Protein AF-A0AAV9K479-F1 (afdb_monomer_lite)

Radius of gyration: 17.88 Å; chains: 1; bounding box: 41×32×47 Å

Structure (mmCIF, N/CA/C/O backbone):
data_AF-A0AAV9K479-F1
#
_entry.id   AF-A0AAV9K479-F1
#
loop_
_atom_site.group_PDB
_atom_site.id
_atom_site.type_symbol
_atom_site.label_atom_id
_atom_site.label_alt_id
_atom_site.label_comp_id
_atom_site.label_asym_id
_atom_site.label_entity_id
_atom_site.label_seq_id
_atom_site.pdbx_PDB_ins_code
_atom_site.Cartn_x
_atom_site.Cartn_y
_atom_site.Cartn_z
_atom_site.occupancy
_atom_site.B_iso_or_equiv
_atom_site.auth_seq_id
_atom_site.auth_comp_id
_atom_site.auth_asym_id
_atom_site.auth_atom_id
_atom_site.pdbx_PDB_model_num
ATOM 1 N N . MET A 1 1 ? 3.373 -2.907 18.140 1.00 40.41 1 MET A N 1
ATOM 2 C CA . MET A 1 1 ? 1.903 -3.098 18.150 1.00 40.41 1 MET A CA 1
ATOM 3 C C . MET A 1 1 ? 1.510 -3.939 16.940 1.00 40.41 1 MET A C 1
ATOM 5 O O . MET A 1 1 ? 1.761 -3.495 15.830 1.00 40.41 1 MET A O 1
ATOM 9 N N . LYS A 1 2 ? 0.950 -5.145 17.129 1.00 50.53 2 LYS A N 1
ATOM 10 C CA . LYS A 1 2 ? 0.418 -5.968 16.025 1.00 50.53 2 LYS A CA 1
ATOM 11 C C . LYS A 1 2 ? -0.885 -5.341 15.537 1.00 50.53 2 LYS A C 1
ATOM 13 O O . LYS A 1 2 ? -1.920 -5.453 16.190 1.00 50.53 2 LYS A O 1
ATOM 18 N N . CYS A 1 3 ? -0.814 -4.608 14.442 1.00 61.38 3 CYS A N 1
ATOM 19 C CA . CYS A 1 3 ? -1.985 -4.054 13.800 1.00 61.38 3 CYS A CA 1
ATOM 20 C C . CYS A 1 3 ? -2.435 -4.979 12.676 1.00 61.38 3 CYS A C 1
ATOM 22 O O . CYS A 1 3 ? -1.689 -5.180 11.727 1.00 61.38 3 CYS A O 1
ATOM 24 N N . LEU A 1 4 ? -3.678 -5.469 12.766 1.00 61.53 4 LEU A N 1
ATOM 25 C CA . LEU A 1 4 ? -4.280 -6.369 11.772 1.00 61.53 4 LEU A CA 1
ATOM 26 C C . LEU A 1 4 ? -3.428 -7.630 11.512 1.00 61.53 4 LEU A C 1
ATOM 28 O O . LEU A 1 4 ? -2.350 -7.818 12.062 1.00 61.53 4 LEU A O 1
ATOM 32 N N . SER A 1 5 ? -3.947 -8.533 10.688 1.00 59.06 5 SER A N 1
ATOM 33 C CA . SER A 1 5 ? -3.215 -9.697 10.173 1.00 59.06 5 SER A CA 1
ATOM 34 C C . SER A 1 5 ? -2.136 -9.305 9.145 1.00 59.06 5 SER A C 1
ATOM 36 O O . SER A 1 5 ? -1.612 -10.171 8.453 1.00 59.06 5 SER A O 1
ATOM 38 N N . PHE A 1 6 ? -1.863 -8.005 8.978 1.00 67.94 6 PHE A N 1
ATOM 39 C CA . PHE A 1 6 ? -0.952 -7.477 7.971 1.00 67.94 6 PHE A CA 1
ATOM 40 C C . PHE A 1 6 ? 0.446 -7.387 8.557 1.00 67.94 6 PHE A C 1
ATOM 42 O O . PHE A 1 6 ? 0.785 -6.456 9.286 1.00 67.94 6 PHE A O 1
ATOM 49 N N . ASP A 1 7 ? 1.240 -8.396 8.239 1.00 82.06 7 ASP A N 1
ATOM 50 C CA . ASP A 1 7 ? 2.646 -8.434 8.586 1.00 82.06 7 ASP A CA 1
ATOM 51 C C . ASP A 1 7 ? 3.445 -7.557 7.608 1.00 82.06 7 ASP A C 1
ATOM 53 O O . ASP A 1 7 ? 3.364 -7.734 6.387 1.00 82.06 7 ASP A O 1
ATOM 57 N N . LYS A 1 8 ? 4.196 -6.590 8.152 1.00 87.06 8 LYS A N 1
ATOM 58 C CA . LYS A 1 8 ? 5.051 -5.695 7.361 1.00 87.06 8 LYS A CA 1
ATOM 59 C C . LYS A 1 8 ? 6.100 -6.483 6.586 1.00 87.06 8 LYS A C 1
ATOM 61 O O . LYS A 1 8 ? 6.370 -6.123 5.444 1.00 87.06 8 LYS A O 1
ATOM 66 N N . ASP A 1 9 ? 6.617 -7.562 7.164 1.00 88.81 9 ASP A N 1
ATOM 67 C CA . ASP A 1 9 ? 7.653 -8.383 6.546 1.00 88.81 9 ASP A CA 1
ATOM 68 C C . ASP A 1 9 ? 7.075 -9.169 5.367 1.00 88.81 9 ASP A C 1
ATOM 70 O O . ASP A 1 9 ? 7.682 -9.236 4.301 1.00 88.81 9 ASP A O 1
ATOM 74 N N . ILE A 1 10 ? 5.842 -9.676 5.493 1.00 89.56 10 ILE A N 1
ATOM 75 C CA . ILE A 1 10 ? 5.141 -10.341 4.382 1.00 89.56 10 ILE A CA 1
ATOM 76 C C . ILE A 1 10 ? 4.861 -9.351 3.246 1.00 89.56 10 ILE A C 1
ATOM 78 O O . ILE A 1 10 ? 5.064 -9.684 2.077 1.00 89.56 10 ILE A O 1
ATOM 82 N N . ILE A 1 11 ? 4.415 -8.133 3.572 1.00 90.75 11 ILE A N 1
ATOM 83 C CA . ILE A 1 11 ? 4.188 -7.079 2.573 1.00 90.75 11 ILE A CA 1
ATOM 84 C C . ILE A 1 11 ? 5.504 -6.693 1.892 1.00 90.75 11 ILE A C 1
ATOM 86 O O . ILE A 1 11 ? 5.514 -6.483 0.679 1.00 90.75 11 ILE A O 1
ATOM 90 N N . ASP A 1 12 ? 6.611 -6.633 2.632 1.00 92.62 12 ASP A N 1
ATOM 91 C CA . ASP A 1 12 ? 7.914 -6.313 2.058 1.00 92.62 12 ASP A CA 1
ATOM 92 C C . ASP A 1 12 ? 8.440 -7.422 1.145 1.00 92.62 12 ASP A C 1
ATOM 94 O O . ASP A 1 12 ? 8.859 -7.150 0.022 1.00 92.62 12 ASP A O 1
ATOM 98 N N . ILE A 1 13 ? 8.341 -8.684 1.566 1.00 94.69 13 ILE A N 1
ATOM 99 C CA . ILE A 1 13 ? 8.687 -9.840 0.728 1.00 94.69 13 ILE A CA 1
ATOM 100 C C . ILE A 1 13 ? 7.856 -9.828 -0.559 1.00 94.69 13 ILE A C 1
ATOM 102 O O . ILE A 1 13 ? 8.373 -10.078 -1.651 1.00 94.69 13 ILE A O 1
ATOM 106 N N . HIS A 1 14 ? 6.561 -9.525 -0.451 1.00 93.00 14 HIS A N 1
ATOM 107 C CA . HIS A 1 14 ? 5.680 -9.394 -1.608 1.00 93.00 14 HIS A CA 1
ATOM 108 C C . HIS A 1 14 ? 6.105 -8.243 -2.525 1.00 93.00 14 HIS A C 1
ATOM 110 O O . HIS A 1 14 ? 6.190 -8.424 -3.740 1.00 93.00 14 HIS A O 1
ATOM 116 N N . PHE A 1 15 ? 6.454 -7.087 -1.955 1.00 93.56 15 PHE A N 1
ATOM 117 C CA . PHE A 1 15 ? 7.018 -5.969 -2.707 1.00 93.56 15 PHE A CA 1
ATOM 118 C C . PHE A 1 15 ? 8.289 -6.373 -3.458 1.00 93.56 15 PHE A C 1
ATOM 120 O O . PHE A 1 15 ? 8.397 -6.086 -4.645 1.00 93.56 15 PHE A O 1
ATOM 127 N N . GLN A 1 16 ? 9.233 -7.058 -2.809 1.00 95.38 16 GLN A N 1
ATOM 128 C CA . GLN A 1 16 ? 10.490 -7.471 -3.440 1.00 95.38 16 GLN A CA 1
ATOM 129 C C . GLN A 1 16 ? 10.246 -8.387 -4.646 1.00 95.38 16 GLN A C 1
ATOM 131 O O . GLN A 1 16 ? 10.855 -8.196 -5.700 1.00 95.38 16 GLN A O 1
ATOM 136 N N . LYS A 1 17 ? 9.303 -9.333 -4.531 1.00 94.94 17 LYS A N 1
ATOM 137 C CA . LYS A 1 17 ? 8.883 -10.188 -5.655 1.00 94.94 17 LYS A CA 1
ATOM 138 C C . LYS A 1 17 ? 8.316 -9.362 -6.810 1.00 94.94 17 LYS A C 1
ATOM 140 O O . LYS A 1 17 ? 8.687 -9.579 -7.959 1.00 94.94 17 LYS A O 1
ATOM 145 N N . MET A 1 18 ? 7.455 -8.396 -6.508 1.00 93.38 18 MET A N 1
ATOM 146 C CA . MET A 1 18 ? 6.807 -7.556 -7.519 1.00 93.38 18 MET A CA 1
ATOM 147 C C . MET A 1 18 ? 7.777 -6.566 -8.165 1.00 93.38 18 MET A C 1
ATOM 149 O O . MET A 1 18 ? 7.714 -6.347 -9.370 1.00 93.38 18 MET A O 1
ATOM 153 N N . ALA A 1 19 ? 8.720 -6.024 -7.397 1.00 94.00 19 ALA A N 1
ATOM 154 C CA . ALA A 1 19 ? 9.789 -5.177 -7.907 1.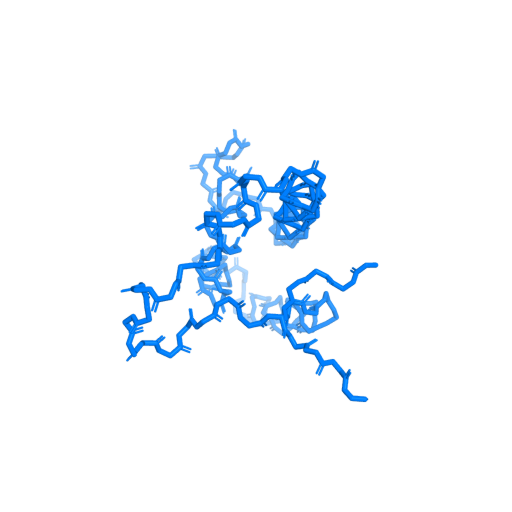00 94.00 19 ALA A CA 1
ATOM 155 C C . ALA A 1 19 ? 10.708 -5.954 -8.854 1.00 94.00 19 ALA A C 1
ATOM 157 O O . ALA A 1 19 ? 11.052 -5.450 -9.920 1.00 94.00 19 ALA A O 1
ATOM 158 N N . ARG A 1 20 ? 11.055 -7.199 -8.508 1.00 95.25 20 ARG A N 1
ATOM 159 C CA . ARG A 1 20 ? 11.826 -8.075 -9.392 1.00 95.25 20 ARG A CA 1
ATOM 160 C C . ARG A 1 20 ? 11.108 -8.297 -10.725 1.00 95.25 20 ARG A C 1
ATOM 162 O O . ARG A 1 20 ? 11.701 -8.028 -11.763 1.00 95.25 20 ARG A O 1
ATOM 169 N N . ILE A 1 21 ? 9.834 -8.695 -10.690 1.00 93.00 21 ILE A N 1
ATOM 170 C CA . ILE A 1 21 ? 9.015 -8.891 -11.900 1.00 93.00 21 ILE A CA 1
ATOM 171 C C . ILE A 1 21 ? 8.931 -7.596 -12.720 1.00 93.00 21 ILE A C 1
ATOM 173 O O . ILE A 1 21 ? 9.098 -7.621 -13.934 1.00 93.00 21 ILE A O 1
ATOM 177 N N . TYR A 1 22 ? 8.718 -6.453 -12.062 1.00 93.56 22 TYR A N 1
ATOM 178 C CA . TYR A 1 22 ? 8.670 -5.145 -12.716 1.00 93.56 22 TYR A CA 1
ATOM 179 C C . TYR A 1 22 ? 9.945 -4.855 -13.517 1.00 93.56 22 TYR A C 1
ATOM 181 O O . TYR A 1 22 ? 9.856 -4.436 -14.668 1.00 93.56 22 TYR A O 1
ATOM 189 N N . PHE A 1 23 ? 11.123 -5.097 -12.936 1.00 94.31 23 PHE A N 1
ATOM 190 C CA . PHE A 1 23 ? 12.392 -4.862 -13.626 1.00 94.31 23 PHE A CA 1
ATOM 191 C C . PHE A 1 23 ? 12.700 -5.918 -14.694 1.00 94.31 23 PHE A C 1
ATOM 193 O O . PHE A 1 23 ? 13.184 -5.553 -15.762 1.00 94.31 23 PHE A O 1
ATOM 200 N N . GLU A 1 24 ? 12.380 -7.194 -14.455 1.00 94.69 24 GLU A N 1
ATOM 201 C CA . GLU A 1 24 ? 12.527 -8.267 -15.454 1.00 94.69 24 GLU A CA 1
ATOM 202 C C . GLU A 1 24 ? 11.661 -8.013 -16.702 1.00 94.69 24 GLU A C 1
ATOM 204 O O . GLU A 1 24 ? 12.057 -8.365 -17.809 1.00 94.69 24 GLU A O 1
ATOM 209 N N . LEU A 1 25 ? 10.519 -7.335 -16.542 1.00 92.44 25 LEU A N 1
ATOM 210 C CA . LEU A 1 25 ? 9.616 -6.940 -17.628 1.00 92.44 25 LEU A CA 1
ATOM 211 C C . LEU A 1 25 ? 9.902 -5.533 -18.191 1.00 92.44 25 LEU A C 1
ATOM 213 O O . LEU A 1 25 ? 9.040 -4.933 -18.830 1.00 92.44 25 LEU A O 1
ATOM 217 N N . GLY A 1 26 ? 11.095 -4.979 -17.955 1.00 93.25 26 GLY A N 1
ATOM 218 C CA . GLY A 1 26 ? 11.530 -3.712 -18.558 1.00 93.25 26 GLY A CA 1
ATOM 219 C C . GLY A 1 26 ? 10.952 -2.447 -17.916 1.00 93.25 26 GLY A C 1
ATOM 220 O O . GLY A 1 26 ? 11.099 -1.358 -18.466 1.00 93.25 26 GLY A O 1
ATOM 221 N N . GLY A 1 27 ? 10.321 -2.557 -16.746 1.00 90.50 27 GLY A N 1
ATOM 222 C CA . GLY A 1 27 ? 9.811 -1.412 -15.995 1.00 90.50 27 GLY A CA 1
ATOM 223 C C . GLY A 1 27 ? 8.509 -0.825 -16.541 1.00 90.50 27 GLY A C 1
ATOM 224 O O . GLY A 1 27 ? 8.301 0.386 -16.447 1.00 90.50 27 GLY A O 1
ATOM 225 N N . ASP A 1 28 ? 7.629 -1.662 -17.096 1.00 90.06 28 ASP A N 1
ATOM 226 C CA . ASP A 1 28 ? 6.321 -1.220 -17.581 1.00 90.06 28 ASP A CA 1
ATOM 227 C C . ASP A 1 28 ? 5.481 -0.600 -16.445 1.00 90.06 28 ASP A C 1
ATOM 229 O O . ASP A 1 28 ? 5.177 -1.220 -15.421 1.00 90.06 28 ASP A O 1
ATOM 233 N N . SER A 1 29 ? 5.071 0.654 -16.645 1.00 88.69 29 SER A N 1
ATOM 234 C CA . SER A 1 29 ? 4.266 1.412 -15.687 1.00 88.69 29 SER A CA 1
ATOM 235 C C . SER A 1 29 ? 2.881 0.811 -15.442 1.00 88.69 29 SER A C 1
ATOM 237 O O . SER A 1 29 ? 2.313 1.052 -14.375 1.00 88.69 29 SER A O 1
ATOM 239 N N . SER A 1 30 ? 2.354 -0.000 -16.364 1.00 86.81 30 SER A N 1
ATOM 240 C CA . SER A 1 30 ? 1.093 -0.733 -16.191 1.00 86.81 30 SER A CA 1
ATOM 241 C C . SER A 1 30 ? 1.142 -1.703 -14.998 1.00 86.81 30 SER A C 1
ATOM 243 O O . SER A 1 30 ? 0.158 -1.873 -14.271 1.00 86.81 30 SER A O 1
ATOM 245 N N . LEU A 1 31 ? 2.324 -2.258 -14.705 1.00 90.75 31 LEU A N 1
ATOM 246 C CA . LEU A 1 31 ? 2.539 -3.230 -13.631 1.00 90.75 31 LEU A CA 1
ATOM 247 C C . LEU A 1 31 ? 2.468 -2.604 -12.232 1.00 90.75 31 LEU A C 1
ATOM 249 O O . LEU A 1 31 ? 2.202 -3.304 -11.253 1.00 90.75 31 LEU A O 1
ATOM 253 N N . LYS A 1 32 ? 2.641 -1.282 -12.115 1.00 94.44 32 LYS A N 1
ATOM 254 C CA . LYS A 1 32 ? 2.504 -0.562 -10.837 1.00 94.44 32 LYS A CA 1
ATOM 255 C C . LYS A 1 32 ? 1.085 -0.704 -10.270 1.00 94.44 32 LYS A C 1
ATOM 257 O O . LYS A 1 32 ? 0.916 -0.934 -9.072 1.00 94.44 32 LYS A O 1
ATOM 262 N N . GLN A 1 33 ? 0.072 -0.647 -11.140 1.00 93.94 33 GLN A N 1
ATOM 263 C CA . GLN A 1 33 ? -1.329 -0.871 -10.770 1.00 93.94 33 GLN A CA 1
ATOM 264 C C . GLN A 1 33 ? -1.586 -2.322 -10.360 1.00 93.94 33 GLN A C 1
ATOM 266 O O . GLN A 1 33 ? -2.305 -2.566 -9.388 1.00 93.94 33 GLN A O 1
ATOM 271 N N . ALA A 1 34 ? -0.983 -3.283 -11.064 1.00 91.81 34 ALA A N 1
ATOM 272 C CA . ALA A 1 34 ? -1.098 -4.700 -10.733 1.00 91.81 34 ALA A CA 1
ATOM 273 C C . ALA A 1 34 ? -0.527 -4.991 -9.338 1.00 91.81 34 ALA A C 1
ATOM 275 O O . ALA A 1 34 ? -1.173 -5.665 -8.532 1.00 91.81 34 ALA A O 1
ATOM 276 N N . PHE A 1 35 ? 0.630 -4.403 -9.010 1.00 89.69 35 PHE A N 1
ATOM 277 C CA . PHE A 1 35 ? 1.210 -4.519 -7.677 1.00 89.69 35 PHE A CA 1
ATOM 278 C C . PHE A 1 35 ? 0.253 -4.002 -6.601 1.00 89.69 35 PHE A C 1
ATOM 280 O O . PHE A 1 35 ? -0.067 -4.733 -5.664 1.00 89.69 35 PHE A O 1
ATOM 287 N N . LEU A 1 36 ? -0.269 -2.784 -6.745 1.00 94.25 36 LEU A N 1
ATOM 288 C CA . LEU A 1 36 ? -1.174 -2.229 -5.742 1.00 94.25 36 LEU A CA 1
ATOM 289 C C . LEU A 1 36 ? -2.464 -3.056 -5.602 1.00 94.25 36 LEU A C 1
ATOM 291 O O . LEU A 1 36 ? -2.939 -3.284 -4.492 1.00 94.25 36 LEU A O 1
ATOM 295 N N . SER A 1 37 ? -2.990 -3.560 -6.720 1.00 93.44 37 SER A N 1
ATOM 296 C CA . SER A 1 37 ? -4.224 -4.358 -6.768 1.00 93.44 37 SER A CA 1
ATOM 297 C C . SER A 1 37 ? -4.071 -5.758 -6.165 1.00 93.44 37 SER A C 1
ATOM 299 O O . SER A 1 37 ? -5.063 -6.369 -5.781 1.00 93.44 37 SER A O 1
ATOM 301 N N . SER A 1 38 ? -2.841 -6.267 -6.051 1.00 92.88 38 SER A N 1
ATOM 302 C CA . SER A 1 38 ? -2.552 -7.547 -5.389 1.00 92.88 38 SER A CA 1
ATOM 303 C C . SER A 1 38 ? -2.637 -7.481 -3.857 1.00 92.88 38 SER A C 1
ATOM 305 O O . SER A 1 38 ? -2.608 -8.514 -3.187 1.00 92.88 38 SER A O 1
ATOM 307 N N . LEU A 1 39 ? -2.740 -6.274 -3.289 1.00 92.69 39 LEU A N 1
ATOM 308 C CA . LEU A 1 39 ? -2.895 -6.066 -1.857 1.00 92.69 39 LEU A CA 1
ATOM 309 C C . LEU A 1 39 ? -4.371 -6.132 -1.429 1.00 92.69 39 LEU A C 1
ATOM 311 O O . LEU A 1 39 ? -5.281 -5.891 -2.223 1.00 92.69 39 LEU A O 1
ATOM 315 N N . PRO A 1 40 ? -4.637 -6.391 -0.137 1.00 91.38 40 PRO A N 1
ATOM 316 C CA . PRO A 1 40 ? -5.976 -6.305 0.437 1.00 91.38 40 PRO A CA 1
ATOM 317 C C . PRO A 1 40 ? -6.666 -4.978 0.097 1.00 91.38 40 PRO A C 1
ATOM 319 O O . PRO A 1 40 ? -6.087 -3.910 0.296 1.00 91.38 40 PRO A O 1
ATOM 322 N N . LYS A 1 41 ? -7.933 -5.039 -0.337 1.00 91.94 41 LYS A N 1
ATOM 323 C CA . LYS A 1 41 ? -8.684 -3.894 -0.892 1.00 91.94 41 LYS A CA 1
ATOM 324 C C . LYS A 1 41 ? -8.620 -2.622 -0.038 1.00 91.94 41 LYS A C 1
ATOM 326 O O . LYS A 1 41 ? -8.450 -1.538 -0.584 1.00 91.94 41 LYS A O 1
ATOM 331 N N . MET A 1 42 ? -8.729 -2.738 1.289 1.00 89.94 42 MET A N 1
ATOM 332 C CA . MET A 1 42 ? -8.627 -1.572 2.179 1.00 89.94 42 MET A CA 1
ATOM 333 C C . MET A 1 42 ? -7.240 -0.921 2.154 1.00 89.94 42 MET A C 1
ATOM 335 O O . MET A 1 42 ? -7.142 0.302 2.110 1.00 89.94 42 MET A O 1
ATOM 339 N N . LEU A 1 43 ? -6.178 -1.730 2.187 1.00 92.69 43 LEU A N 1
ATOM 340 C CA . LEU A 1 43 ? -4.804 -1.234 2.155 1.00 92.69 43 LEU A CA 1
ATOM 341 C C . LEU A 1 43 ? -4.488 -0.634 0.781 1.00 92.69 43 LEU A C 1
ATOM 343 O O . LEU A 1 43 ? -3.982 0.482 0.713 1.00 92.69 43 LEU A O 1
ATOM 347 N N . ALA A 1 44 ? -4.852 -1.343 -0.291 1.00 95.06 44 ALA A N 1
ATOM 348 C CA . ALA A 1 44 ? -4.685 -0.889 -1.667 1.00 95.06 44 ALA A CA 1
ATOM 349 C C . ALA A 1 44 ? -5.396 0.449 -1.915 1.00 95.06 44 ALA A C 1
ATOM 351 O O . ALA A 1 44 ? -4.786 1.383 -2.423 1.00 95.06 44 ALA A O 1
ATOM 352 N N . GLY A 1 45 ? -6.660 0.566 -1.494 1.00 95.88 45 GLY A N 1
ATOM 353 C CA . GLY A 1 45 ? -7.442 1.790 -1.657 1.00 95.88 45 GLY A CA 1
ATOM 354 C C . GLY A 1 45 ? -6.836 2.979 -0.914 1.00 95.88 45 GLY A C 1
ATOM 355 O O . GLY A 1 45 ? -6.678 4.045 -1.495 1.00 95.88 45 GLY A O 1
ATOM 356 N N . HIS A 1 46 ? -6.428 2.793 0.346 1.00 95.44 46 HIS A N 1
ATOM 357 C CA . HIS A 1 46 ? -5.836 3.882 1.125 1.00 95.44 46 HIS A CA 1
ATOM 358 C C . HIS A 1 46 ? -4.458 4.302 0.592 1.00 95.44 46 HIS A C 1
ATOM 360 O O . HIS A 1 46 ? -4.140 5.488 0.572 1.00 95.44 46 HIS A O 1
ATOM 366 N N . ALA A 1 47 ? -3.647 3.348 0.129 1.00 97.06 47 ALA A N 1
ATOM 367 C CA . ALA A 1 47 ? -2.379 3.646 -0.526 1.00 97.06 47 ALA A CA 1
ATOM 368 C C . ALA A 1 47 ? -2.580 4.350 -1.880 1.00 97.06 47 ALA A C 1
ATOM 370 O O . ALA A 1 47 ? -1.834 5.278 -2.181 1.00 97.06 47 ALA A O 1
ATOM 371 N N . MET A 1 48 ? -3.611 3.980 -2.654 1.00 97.50 48 MET A N 1
ATOM 372 C CA . MET A 1 48 ? -3.976 4.690 -3.885 1.00 97.50 48 MET A CA 1
ATOM 373 C C . MET A 1 48 ? -4.344 6.144 -3.595 1.00 97.50 48 MET A C 1
ATOM 375 O O . MET A 1 48 ? -3.839 7.028 -4.270 1.00 97.50 48 MET A O 1
ATOM 379 N N . THR A 1 49 ? -5.133 6.410 -2.546 1.00 97.44 49 THR A N 1
ATOM 380 C CA . THR A 1 49 ? -5.457 7.786 -2.132 1.00 97.44 49 THR A CA 1
ATOM 381 C C . THR A 1 49 ? -4.194 8.610 -1.872 1.00 97.44 49 THR A C 1
ATOM 383 O O . THR A 1 49 ? -4.070 9.712 -2.392 1.00 97.44 49 THR A O 1
ATOM 386 N N . ILE A 1 50 ? -3.212 8.057 -1.147 1.00 97.69 50 ILE A N 1
ATOM 387 C CA . ILE A 1 50 ? -1.928 8.737 -0.888 1.00 97.69 50 ILE A CA 1
ATOM 388 C C . ILE A 1 50 ? -1.184 9.046 -2.199 1.00 97.69 50 ILE A C 1
ATOM 390 O O . ILE A 1 50 ? -0.585 10.113 -2.344 1.00 97.69 50 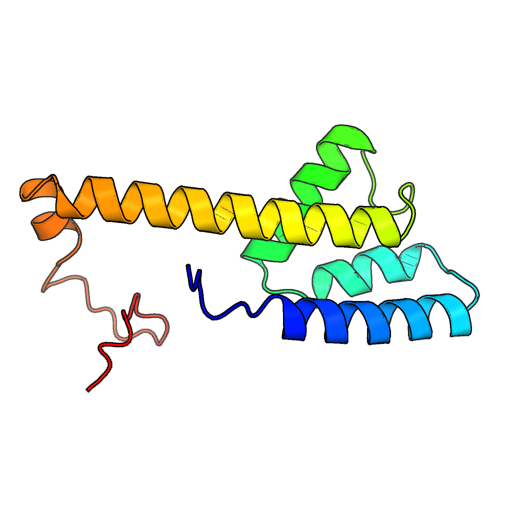ILE A O 1
ATOM 394 N N . ILE A 1 51 ? -1.205 8.114 -3.153 1.00 97.69 51 ILE A N 1
ATOM 395 C CA . ILE A 1 51 ? -0.561 8.280 -4.460 1.00 97.69 51 ILE A CA 1
ATOM 396 C C . ILE A 1 51 ? -1.285 9.344 -5.293 1.00 97.69 51 ILE A C 1
ATOM 398 O O . ILE A 1 51 ? -0.629 10.240 -5.825 1.00 97.69 51 ILE A O 1
ATOM 402 N N . ASP A 1 52 ? -2.610 9.286 -5.380 1.00 97.06 52 ASP A N 1
ATOM 403 C CA . ASP A 1 52 ? -3.431 10.204 -6.173 1.00 97.06 52 ASP A CA 1
ATOM 404 C C . ASP A 1 52 ? -3.399 11.633 -5.631 1.00 97.06 52 ASP A C 1
ATOM 406 O O . ASP A 1 52 ? -3.354 12.593 -6.407 1.00 97.06 52 ASP A O 1
ATOM 410 N N . ASP A 1 53 ? -3.336 11.801 -4.311 1.00 97.25 53 ASP A N 1
ATOM 411 C CA . ASP A 1 53 ? -3.213 13.118 -3.688 1.00 97.25 53 ASP A CA 1
ATOM 412 C C . ASP A 1 53 ? -1.959 13.851 -4.177 1.00 97.25 53 ASP A C 1
ATOM 414 O O . ASP A 1 53 ? -2.018 15.051 -4.465 1.00 97.25 53 ASP A O 1
ATOM 418 N N . ARG A 1 54 ? -0.847 13.124 -4.348 1.00 96.38 54 ARG A N 1
ATOM 419 C CA . ARG A 1 54 ? 0.449 13.697 -4.733 1.00 96.38 54 ARG A CA 1
ATOM 420 C C . ARG A 1 54 ? 0.727 13.682 -6.233 1.00 96.38 54 ARG A C 1
ATOM 422 O O . ARG A 1 54 ? 1.279 14.647 -6.750 1.00 96.38 54 ARG A O 1
ATOM 429 N N . PHE A 1 55 ? 0.396 12.593 -6.915 1.00 96.81 55 PHE A N 1
ATOM 430 C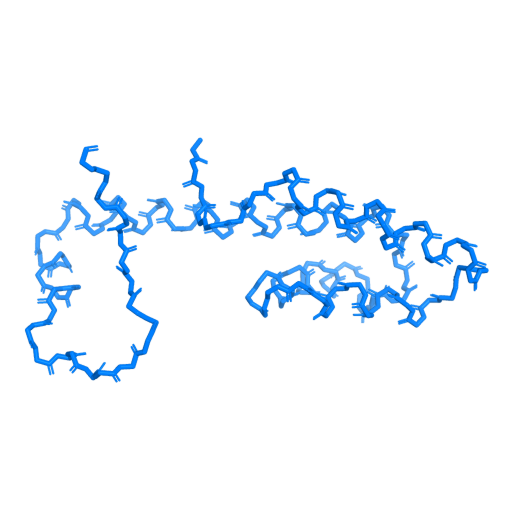 CA . PHE A 1 55 ? 0.801 12.352 -8.299 1.00 96.81 55 PHE A CA 1
ATOM 431 C C . PHE A 1 55 ? -0.365 12.348 -9.281 1.00 96.81 55 PHE A C 1
ATOM 433 O O . PHE A 1 55 ? -0.115 12.434 -10.475 1.00 96.81 55 PHE A O 1
ATOM 440 N N . LYS A 1 56 ? -1.620 12.249 -8.819 1.00 94.94 56 LYS A N 1
ATOM 441 C CA . LYS A 1 56 ? -2.833 12.108 -9.657 1.00 94.94 56 LYS A CA 1
ATOM 442 C C . LYS A 1 56 ? -2.910 10.828 -10.502 1.00 94.94 56 LYS A C 1
ATOM 444 O O . LYS A 1 56 ? -3.918 10.607 -11.163 1.00 94.94 56 LYS A O 1
ATOM 449 N N . SER A 1 57 ? -1.856 10.016 -10.518 1.00 94.12 57 SER A N 1
ATOM 450 C CA . SER A 1 57 ? -1.801 8.721 -11.189 1.00 94.12 57 SER A CA 1
ATOM 451 C C . SER A 1 57 ? -0.686 7.861 -10.598 1.00 94.12 57 SER A C 1
ATOM 453 O O . SER A 1 57 ? 0.406 8.350 -10.291 1.00 94.12 57 SER A O 1
ATOM 455 N N . ILE A 1 58 ? -0.922 6.550 -10.527 1.00 94.06 58 ILE A N 1
ATOM 456 C CA . ILE A 1 58 ? 0.065 5.553 -10.093 1.00 94.06 58 ILE A CA 1
ATOM 457 C C . ILE A 1 58 ? 1.210 5.333 -11.088 1.00 94.06 58 ILE A C 1
ATOM 459 O O . ILE A 1 58 ? 2.266 4.820 -10.717 1.00 94.06 58 ILE A O 1
ATOM 463 N N . THR A 1 59 ? 1.035 5.719 -12.354 1.00 94.50 59 THR A N 1
ATOM 464 C CA . THR A 1 59 ? 2.061 5.503 -13.386 1.00 94.50 59 THR A CA 1
ATOM 465 C C . THR A 1 59 ? 3.264 6.429 -13.219 1.00 94.50 59 THR A C 1
ATOM 467 O O . THR A 1 59 ? 4.364 6.080 -13.643 1.00 94.50 59 THR A O 1
ATOM 470 N N . ILE A 1 60 ? 3.082 7.565 -12.545 1.00 95.25 60 ILE A N 1
ATOM 471 C CA . ILE A 1 60 ? 4.084 8.619 -12.366 1.00 95.25 60 ILE A CA 1
ATOM 472 C C . ILE A 1 60 ? 5.137 8.277 -11.293 1.00 95.25 60 ILE A C 1
ATOM 474 O O . ILE A 1 60 ? 6.327 8.341 -11.606 1.00 95.25 60 ILE A O 1
ATOM 478 N N . PRO A 1 61 ? 4.785 7.900 -10.044 1.00 95.56 61 PRO A N 1
ATOM 479 C CA . PRO A 1 61 ? 5.786 7.649 -9.010 1.00 95.56 61 PRO A CA 1
ATOM 480 C C . PRO A 1 61 ? 6.704 6.464 -9.338 1.00 95.56 61 PRO A C 1
ATOM 482 O O . PRO A 1 61 ? 6.321 5.494 -10.001 1.00 95.56 61 PRO A O 1
ATOM 485 N N . HIS A 1 62 ? 7.924 6.503 -8.800 1.00 93.94 62 HIS A N 1
ATOM 486 C CA . HIS A 1 62 ? 8.809 5.339 -8.779 1.00 93.94 62 HIS A CA 1
ATOM 487 C C . HIS A 1 62 ? 8.249 4.241 -7.863 1.00 93.94 62 HIS A C 1
ATOM 489 O O . HIS A 1 62 ? 7.584 4.520 -6.863 1.00 93.94 62 HIS A O 1
ATOM 495 N N . ILE A 1 63 ? 8.582 2.980 -8.152 1.00 93.75 63 ILE A N 1
ATOM 496 C CA . ILE A 1 63 ? 8.086 1.813 -7.402 1.00 93.75 63 ILE A CA 1
ATOM 497 C C . ILE A 1 63 ? 8.437 1.863 -5.902 1.00 93.75 63 ILE A C 1
ATOM 499 O O . ILE A 1 63 ? 7.644 1.443 -5.061 1.00 93.75 63 ILE A O 1
ATOM 503 N N . GLY A 1 64 ? 9.574 2.470 -5.546 1.00 94.12 64 GLY A N 1
ATOM 504 C CA . GLY A 1 64 ? 9.954 2.707 -4.150 1.00 94.12 64 GLY A CA 1
ATOM 505 C C . GLY A 1 64 ? 9.002 3.655 -3.410 1.00 94.12 64 GLY A C 1
ATOM 506 O O . GLY A 1 64 ? 8.714 3.438 -2.235 1.00 94.12 64 GLY A O 1
ATOM 507 N N . TYR A 1 65 ? 8.442 4.655 -4.097 1.00 96.81 65 TYR A N 1
ATOM 508 C CA . TYR A 1 65 ? 7.425 5.521 -3.499 1.00 96.81 65 TYR A CA 1
ATOM 509 C C . TYR A 1 65 ? 6.113 4.762 -3.280 1.00 96.81 65 TYR A C 1
ATOM 511 O O . TYR A 1 65 ? 5.484 4.917 -2.239 1.00 96.81 65 TYR A O 1
ATOM 519 N N . ILE A 1 66 ? 5.724 3.887 -4.213 1.00 96.06 66 ILE A N 1
ATOM 520 C CA . ILE A 1 66 ? 4.528 3.043 -4.055 1.00 96.06 66 ILE A CA 1
ATOM 521 C C . ILE A 1 66 ? 4.660 2.173 -2.797 1.00 96.06 66 ILE A C 1
ATOM 523 O O . ILE A 1 66 ? 3.739 2.128 -1.982 1.00 96.06 66 ILE A O 1
ATOM 527 N N . ARG A 1 67 ? 5.834 1.565 -2.570 1.00 95.56 67 ARG A N 1
ATOM 528 C CA . ARG A 1 67 ? 6.143 0.849 -1.318 1.00 95.56 67 ARG A CA 1
ATOM 529 C C . ARG A 1 67 ? 5.949 1.730 -0.085 1.00 95.56 67 ARG A C 1
ATOM 531 O O . ARG A 1 67 ? 5.331 1.306 0.888 1.00 95.56 67 ARG A O 1
ATOM 538 N N . GLN A 1 68 ? 6.482 2.949 -0.116 1.00 96.44 68 GLN A N 1
ATOM 539 C CA . GLN A 1 68 ? 6.358 3.889 0.995 1.00 96.44 68 GLN A CA 1
ATOM 540 C C . GLN A 1 68 ? 4.893 4.257 1.268 1.00 96.44 68 GLN A C 1
ATOM 542 O O . GLN A 1 68 ? 4.471 4.226 2.422 1.00 96.44 68 GLN A O 1
ATOM 547 N N . ALA A 1 69 ? 4.109 4.537 0.225 1.00 97.19 69 ALA A N 1
ATOM 548 C CA . ALA A 1 69 ? 2.685 4.839 0.340 1.00 97.19 69 ALA A CA 1
ATOM 549 C C . ALA A 1 69 ? 1.901 3.669 0.955 1.00 97.19 69 ALA A C 1
ATOM 551 O O . ALA A 1 69 ? 1.042 3.886 1.807 1.00 97.19 69 ALA A O 1
ATOM 552 N N . ILE A 1 70 ? 2.240 2.424 0.601 1.00 95.38 70 ILE A N 1
ATOM 553 C CA . ILE A 1 70 ? 1.650 1.222 1.209 1.00 95.38 70 ILE A CA 1
ATOM 554 C C . ILE A 1 70 ? 1.950 1.156 2.710 1.00 95.38 70 ILE A C 1
ATOM 556 O O . ILE A 1 70 ? 1.038 0.931 3.505 1.00 95.38 70 ILE A O 1
ATOM 560 N N . PHE A 1 71 ? 3.197 1.382 3.129 1.00 94.88 71 PHE A N 1
ATOM 561 C CA . PHE A 1 71 ? 3.532 1.351 4.556 1.00 94.88 71 PHE A CA 1
ATOM 562 C C . PHE A 1 71 ? 2.921 2.510 5.338 1.00 94.88 71 PHE A C 1
ATOM 564 O O . PHE A 1 71 ? 2.434 2.302 6.447 1.00 94.88 71 PHE A O 1
ATOM 571 N N . GLN A 1 72 ? 2.859 3.701 4.746 1.00 95.56 72 GLN A N 1
ATOM 572 C CA . GLN A 1 72 ? 2.155 4.833 5.337 1.00 95.56 72 GLN A CA 1
ATOM 573 C C . GLN A 1 72 ? 0.656 4.541 5.484 1.00 95.56 72 GLN A C 1
ATOM 575 O O . GLN A 1 72 ? 0.059 4.847 6.518 1.00 95.56 72 GLN A O 1
ATOM 580 N N . ALA A 1 73 ? 0.043 3.913 4.478 1.00 94.62 73 ALA A N 1
ATOM 581 C CA . ALA A 1 73 ? -1.349 3.500 4.542 1.00 94.62 73 ALA A CA 1
ATOM 582 C C . ALA A 1 73 ? -1.586 2.469 5.643 1.00 94.62 73 ALA A C 1
ATOM 584 O O . ALA A 1 73 ? -2.541 2.599 6.411 1.00 94.62 73 ALA A O 1
ATOM 585 N N . LEU A 1 74 ? -0.692 1.488 5.759 1.00 92.31 74 LEU A N 1
ATOM 586 C CA . LEU A 1 74 ? -0.730 0.511 6.832 1.00 92.31 74 LEU A CA 1
ATOM 587 C C . LEU A 1 74 ? -0.667 1.213 8.194 1.00 92.31 74 LEU A C 1
ATOM 589 O O . LEU A 1 74 ? -1.582 1.049 8.995 1.00 92.31 74 LEU A O 1
ATOM 593 N N . ASP A 1 75 ? 0.329 2.067 8.429 1.00 92.25 75 ASP A N 1
ATOM 594 C CA . ASP A 1 75 ? 0.498 2.775 9.704 1.00 92.25 75 ASP A CA 1
ATOM 595 C C . ASP A 1 75 ? -0.698 3.683 10.047 1.00 92.25 75 ASP A C 1
ATOM 597 O O . ASP A 1 75 ? -1.146 3.717 11.198 1.00 92.25 75 ASP A O 1
ATOM 601 N N . SER A 1 76 ? -1.286 4.353 9.052 1.00 92.19 76 SER A N 1
ATOM 602 C CA . SER A 1 76 ? -2.514 5.152 9.190 1.00 92.19 76 SER A CA 1
ATOM 603 C C . SER A 1 76 ? -3.705 4.298 9.637 1.00 92.19 76 SER A C 1
ATOM 605 O O . SER A 1 76 ? -4.367 4.616 10.632 1.00 92.19 76 SER A O 1
ATOM 607 N N . ILE A 1 77 ? -3.955 3.173 8.956 1.00 89.75 77 ILE A N 1
ATOM 608 C CA . ILE A 1 77 ? -5.029 2.229 9.305 1.00 89.75 77 ILE A CA 1
ATOM 609 C C . ILE A 1 77 ? -4.817 1.693 10.726 1.00 89.75 77 ILE A C 1
ATOM 611 O O . ILE A 1 77 ? -5.757 1.608 11.522 1.00 89.75 77 ILE A O 1
ATOM 615 N N . CYS A 1 78 ? -3.574 1.378 11.071 1.00 88.56 78 CYS A N 1
ATOM 616 C CA . CYS A 1 78 ? -3.197 0.863 12.376 1.00 88.56 78 CYS A CA 1
ATOM 617 C C . CYS A 1 78 ? -3.413 1.851 13.507 1.00 88.56 78 CYS A C 1
ATOM 619 O O . CYS A 1 78 ? -3.972 1.495 14.548 1.00 88.56 78 CYS A O 1
ATOM 621 N N . THR A 1 79 ? -3.014 3.095 13.283 1.00 89.75 79 THR A N 1
ATOM 622 C CA . THR A 1 79 ? -3.180 4.179 14.244 1.00 89.75 79 THR A CA 1
ATOM 623 C C . THR A 1 79 ? -4.660 4.447 14.484 1.00 89.75 79 THR A C 1
ATOM 625 O O . THR A 1 79 ? -5.102 4.445 15.633 1.00 89.75 79 THR A O 1
ATOM 628 N N . LYS A 1 80 ? -5.459 4.551 13.413 1.00 88.69 80 LYS A N 1
ATOM 629 C CA . LYS A 1 80 ? -6.918 4.725 13.506 1.00 88.69 80 LYS A CA 1
ATOM 630 C C . LYS A 1 80 ? -7.581 3.572 14.254 1.00 88.69 80 LYS A C 1
ATOM 632 O O . LYS A 1 80 ? -8.406 3.809 15.130 1.00 88.69 80 LYS A O 1
ATOM 637 N N . ARG A 1 81 ? -7.191 2.324 13.974 1.00 85.31 81 ARG A N 1
ATOM 638 C CA . ARG A 1 81 ? -7.713 1.152 14.693 1.00 85.31 81 ARG A CA 1
ATOM 639 C C . ARG A 1 81 ? -7.365 1.189 16.180 1.00 85.31 81 ARG A C 1
ATOM 641 O O . ARG A 1 81 ? -8.220 0.874 17.004 1.00 85.31 81 ARG A O 1
ATOM 648 N N . SER A 1 82 ? -6.124 1.534 16.520 1.00 85.75 82 SER A N 1
ATOM 649 C CA . SER A 1 82 ? -5.681 1.644 17.914 1.00 85.75 82 SER A CA 1
ATOM 650 C C . SER A 1 82 ? -6.475 2.717 18.658 1.00 85.75 82 SER A C 1
ATOM 652 O O . SER A 1 82 ? -7.025 2.448 19.723 1.00 85.75 82 SER A O 1
ATOM 654 N N . PHE A 1 83 ? -6.624 3.893 18.045 1.00 88.25 83 PHE A N 1
ATOM 655 C CA . PHE A 1 83 ? -7.421 4.991 18.581 1.00 88.25 83 PHE A CA 1
ATOM 656 C C . PHE A 1 83 ? -8.882 4.582 18.805 1.00 88.25 83 PHE A C 1
ATOM 658 O O . PHE A 1 83 ? -9.394 4.713 19.913 1.00 88.25 83 PHE A O 1
ATOM 665 N N . LEU A 1 84 ? -9.538 4.000 17.796 1.00 86.06 84 LEU A N 1
ATOM 666 C CA . LEU A 1 84 ? -10.921 3.528 17.921 1.00 86.06 84 LEU A CA 1
ATOM 667 C C . LEU A 1 84 ? -11.070 2.487 19.034 1.00 86.06 84 LEU A C 1
ATOM 669 O O . LEU A 1 84 ? -12.029 2.537 19.799 1.00 86.06 84 LEU A O 1
ATOM 673 N N . LYS A 1 85 ? -10.102 1.572 19.171 1.00 84.94 85 LYS A N 1
ATOM 674 C CA . LYS A 1 85 ? -10.102 0.588 20.257 1.00 84.94 85 LYS A CA 1
ATOM 675 C C . LYS A 1 85 ? -10.055 1.268 21.628 1.00 84.94 85 LYS A C 1
ATOM 677 O O . LYS A 1 85 ? -10.808 0.863 22.506 1.00 84.94 85 LYS A O 1
ATOM 682 N N . GLN A 1 86 ? -9.223 2.294 21.801 1.00 86.06 86 GLN A N 1
ATOM 683 C CA . GLN A 1 86 ? -9.154 3.055 23.053 1.00 86.06 86 GLN A CA 1
ATOM 684 C C . GLN A 1 86 ? -10.463 3.802 23.335 1.00 86.06 86 GLN A C 1
ATOM 686 O O . GLN A 1 86 ? -10.974 3.734 24.449 1.00 86.06 86 GLN A O 1
ATOM 691 N N . VAL A 1 87 ? -11.051 4.454 22.326 1.00 86.69 87 VAL A N 1
ATOM 692 C CA . VAL A 1 87 ? -12.337 5.161 22.460 1.00 86.69 87 VAL A CA 1
ATOM 693 C C . VAL A 1 87 ? -13.455 4.210 22.895 1.00 86.69 87 VAL A C 1
ATOM 695 O O . VAL A 1 87 ? -14.208 4.530 23.811 1.00 86.69 87 VAL A O 1
ATOM 698 N N . VAL A 1 88 ? -13.540 3.023 22.285 1.00 84.69 88 VAL A N 1
ATOM 699 C CA . VAL A 1 88 ? -14.538 2.004 22.650 1.00 84.69 88 VAL A CA 1
ATOM 700 C C . VAL A 1 88 ? -14.282 1.449 24.053 1.00 84.69 88 VAL A C 1
ATOM 702 O O . VAL A 1 88 ? -15.222 1.294 24.824 1.00 84.69 88 VAL A O 1
ATOM 705 N N . GLN A 1 89 ? -13.026 1.175 24.417 1.00 83.12 89 GLN A N 1
ATOM 706 C CA . GLN A 1 89 ? -12.680 0.664 25.751 1.00 83.12 89 GLN A CA 1
ATOM 707 C C . GLN A 1 89 ? -13.001 1.663 26.868 1.00 83.12 89 GLN A C 1
ATOM 709 O O . GLN A 1 89 ? -13.446 1.254 27.937 1.00 83.12 89 GLN A O 1
ATOM 714 N N . ASN A 1 90 ? -12.822 2.958 26.606 1.00 84.25 90 ASN A N 1
ATOM 715 C CA . ASN A 1 90 ? -13.046 4.021 27.584 1.00 84.25 90 ASN A CA 1
ATOM 716 C C . ASN A 1 90 ? -14.505 4.498 27.642 1.00 84.25 90 ASN A C 1
ATOM 718 O O . ASN A 1 90 ? -14.842 5.317 28.495 1.00 84.25 90 ASN A O 1
ATOM 722 N N . ASN A 1 91 ? -15.376 4.010 26.754 1.00 84.38 91 ASN A N 1
ATOM 723 C CA . ASN A 1 91 ? -16.781 4.393 26.720 1.00 84.38 91 ASN A CA 1
ATOM 724 C C . ASN A 1 91 ? -17.688 3.150 26.807 1.00 84.38 91 ASN A C 1
ATOM 726 O O . ASN A 1 91 ? -17.897 2.462 25.803 1.00 84.38 91 ASN A O 1
ATOM 730 N N . PRO A 1 92 ? -18.276 2.860 27.982 1.00 81.31 92 PRO A N 1
ATOM 731 C CA . PRO A 1 92 ? -19.080 1.657 28.186 1.00 81.31 92 PRO A CA 1
ATOM 732 C C . PRO A 1 92 ? -20.339 1.609 27.306 1.00 81.31 92 PRO A C 1
ATOM 734 O O . PRO A 1 92 ? -20.775 0.517 26.942 1.00 81.31 92 PRO A O 1
ATOM 737 N N . ALA A 1 93 ? -20.895 2.759 26.903 1.00 81.25 93 ALA A N 1
ATOM 738 C CA . ALA A 1 93 ? -22.021 2.804 25.972 1.00 81.25 93 ALA A CA 1
ATOM 739 C C . ALA A 1 93 ? -21.599 2.378 24.556 1.00 81.25 93 ALA A C 1
ATOM 741 O O . ALA A 1 93 ? -22.291 1.575 23.929 1.00 81.25 93 ALA A O 1
ATOM 742 N N . LEU A 1 94 ? -20.433 2.837 24.081 1.00 78.69 94 LEU A N 1
ATOM 743 C CA . LEU A 1 94 ? -19.871 2.395 22.799 1.00 78.69 94 LEU A CA 1
ATOM 744 C C . LEU A 1 94 ? -19.469 0.920 22.839 1.00 78.69 94 LEU A C 1
ATOM 746 O O . LEU A 1 94 ? -19.724 0.195 21.884 1.00 78.69 94 LEU A O 1
ATOM 750 N N . ASN A 1 95 ? -18.904 0.448 23.951 1.00 76.19 95 ASN A N 1
ATOM 751 C CA . ASN A 1 95 ? -18.568 -0.964 24.123 1.00 76.19 95 ASN A CA 1
ATOM 752 C C . ASN A 1 95 ? -19.822 -1.855 24.051 1.00 76.19 95 ASN A C 1
ATOM 754 O O . ASN A 1 95 ? -19.839 -2.859 23.339 1.00 76.19 95 ASN A O 1
ATOM 758 N N . LYS A 1 96 ? -20.915 -1.436 24.706 1.00 75.81 96 LYS A N 1
ATOM 759 C CA . LYS A 1 96 ? -22.216 -2.117 24.635 1.00 75.81 96 LYS A CA 1
ATOM 760 C C . LYS A 1 96 ? -22.801 -2.094 23.217 1.00 75.81 96 LYS A C 1
ATOM 762 O O . LYS A 1 96 ? -23.293 -3.118 22.758 1.00 75.81 96 LYS A O 1
ATOM 767 N N . ALA A 1 97 ? -22.695 -0.974 22.501 1.00 76.31 97 ALA A N 1
ATOM 768 C CA . ALA A 1 97 ? -23.161 -0.854 21.116 1.00 76.31 97 ALA A CA 1
ATOM 769 C C . ALA A 1 97 ? -22.340 -1.706 20.126 1.00 76.31 97 ALA A C 1
ATOM 771 O O . ALA A 1 97 ? -22.895 -2.280 19.194 1.00 76.31 97 ALA A O 1
ATOM 772 N N . CYS A 1 98 ? -21.029 -1.840 20.348 1.00 69.31 98 CYS A N 1
ATOM 773 C CA . CYS A 1 98 ? -20.150 -2.723 19.575 1.00 69.31 98 CYS A CA 1
ATOM 774 C C . CYS A 1 98 ? -20.303 -4.212 19.929 1.00 69.31 98 CYS A C 1
ATOM 776 O O . CYS A 1 98 ? -19.651 -5.048 19.302 1.00 69.31 98 CYS A O 1
ATOM 778 N N . SER A 1 99 ? -21.181 -4.549 20.878 1.00 65.81 99 SER A N 1
ATOM 779 C CA . SER A 1 99 ? -21.483 -5.913 21.318 1.00 65.81 99 SER A CA 1
ATOM 780 C C . SER A 1 99 ? -22.941 -6.308 21.016 1.00 65.81 99 SER A C 1
ATOM 782 O O . SER A 1 99 ? -23.668 -6.649 21.952 1.00 65.81 99 SER A O 1
ATOM 784 N N . PRO A 1 100 ? -23.444 -6.245 19.765 1.00 62.38 100 PRO A N 1
ATOM 785 C CA . PRO A 1 100 ? -24.839 -6.572 19.515 1.00 62.38 100 PRO A CA 1
ATOM 786 C C . PRO A 1 100 ? -25.033 -8.092 19.575 1.00 62.38 100 PRO A C 1
ATOM 788 O O . PRO A 1 100 ? -24.413 -8.828 18.806 1.00 62.38 100 PRO A O 1
ATOM 791 N N . SER A 1 101 ? -25.934 -8.556 20.442 1.00 56.22 101 SER A N 1
ATOM 792 C CA . SER A 1 101 ? -26.451 -9.933 20.434 1.00 56.22 101 SER A CA 1
ATOM 793 C C . SER A 1 101 ? -27.240 -10.251 19.158 1.00 56.22 101 SER A C 1
ATOM 795 O O . SER A 1 101 ? -27.296 -11.405 18.741 1.00 56.22 101 SER A O 1
ATOM 797 N N . ASP A 1 102 ? -27.787 -9.218 18.509 1.00 52.19 102 ASP A N 1
ATOM 798 C CA . ASP A 1 102 ? -28.828 -9.359 17.483 1.00 52.19 102 ASP A CA 1
ATOM 799 C C . ASP A 1 102 ? -28.304 -9.142 16.049 1.00 52.19 102 ASP A C 1
ATOM 801 O O . ASP A 1 102 ? -29.011 -9.402 15.080 1.00 52.19 102 ASP A O 1
ATOM 805 N N . LEU A 1 103 ? -27.049 -8.695 15.888 1.00 49.75 103 LEU A N 1
ATOM 806 C CA . LEU A 1 103 ? -26.411 -8.451 14.581 1.00 49.75 103 LEU A CA 1
ATOM 807 C C . LEU A 1 103 ? -25.436 -9.565 14.168 1.00 49.75 103 LEU A C 1
ATOM 809 O O . LEU A 1 103 ? -24.586 -9.365 13.299 1.00 49.75 103 LEU A O 1
ATOM 813 N N . VAL A 1 104 ? -25.566 -10.763 14.748 1.00 49.81 104 VAL A N 1
ATOM 814 C CA . VAL A 1 104 ? -24.882 -11.968 14.253 1.00 49.81 104 VAL A CA 1
ATOM 815 C C . VAL A 1 104 ? -25.564 -12.437 12.962 1.00 49.81 104 VAL A C 1
ATOM 817 O O . VAL A 1 104 ? -26.207 -13.483 12.904 1.00 49.81 104 VAL A O 1
ATOM 820 N N . THR A 1 105 ? -25.415 -11.683 11.874 1.00 43.12 105 THR A N 1
ATOM 821 C CA . THR A 1 105 ? -25.550 -12.278 10.544 1.00 43.12 105 THR A CA 1
ATOM 822 C C . THR A 1 105 ? -24.377 -13.233 10.373 1.00 43.12 105 THR A C 1
ATOM 824 O O . THR A 1 105 ? -23.223 -12.811 10.442 1.00 43.12 105 THR A O 1
ATOM 827 N N . LYS A 1 106 ? -24.668 -14.527 10.197 1.00 41.19 106 LYS A N 1
ATOM 828 C CA . LYS A 1 106 ? -23.714 -15.620 9.941 1.00 41.19 106 LYS A CA 1
ATOM 829 C C . LYS A 1 106 ? -22.915 -15.395 8.642 1.00 41.19 106 LYS A C 1
ATOM 831 O O . LYS A 1 106 ? -23.066 -16.140 7.681 1.00 41.19 106 LYS A O 1
ATOM 836 N N . SER A 1 107 ? -22.071 -14.372 8.584 1.00 39.09 107 SER A N 1
ATOM 837 C CA . SER A 1 107 ? -21.154 -14.127 7.474 1.00 39.09 107 SER A CA 1
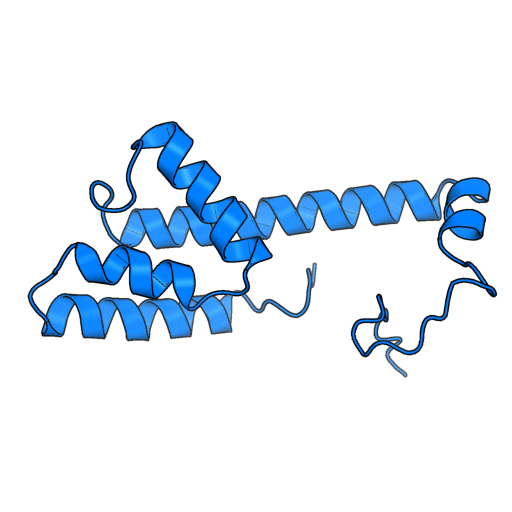ATOM 838 C C . SER A 1 107 ? -19.731 -14.020 8.005 1.00 39.09 107 SER A C 1
ATOM 840 O O . SER A 1 107 ? -19.468 -13.314 8.975 1.00 39.09 107 SER A O 1
ATOM 842 N N . VAL A 1 108 ? -18.837 -14.750 7.345 1.00 41.34 108 VAL A N 1
ATOM 843 C CA . VAL A 1 108 ? -17.503 -15.246 7.738 1.00 41.34 108 VAL A CA 1
ATOM 844 C C . VAL A 1 108 ? -16.449 -14.167 8.078 1.00 41.34 108 VAL A C 1
ATOM 846 O O . VAL A 1 108 ? -15.293 -14.482 8.338 1.00 41.34 108 VAL A O 1
ATOM 849 N N . TYR A 1 109 ? -16.824 -12.894 8.175 1.00 40.25 109 TYR A N 1
ATOM 850 C CA . TYR A 1 109 ? -15.919 -11.795 8.521 1.00 40.25 109 TYR A CA 1
ATOM 851 C C . TYR A 1 109 ? -16.341 -11.135 9.832 1.00 40.25 109 TYR A C 1
ATOM 853 O O . TYR A 1 109 ? -16.683 -9.957 9.887 1.00 40.25 109 TYR A O 1
ATOM 861 N N . SER A 1 110 ? -16.329 -11.913 10.913 1.00 39.09 110 SER A N 1
ATOM 862 C CA . SER A 1 110 ? -16.455 -11.356 12.254 1.00 39.09 110 SER A CA 1
ATOM 863 C C . SER A 1 110 ? -15.223 -10.520 12.590 1.00 39.09 110 SER A C 1
ATOM 865 O O . SER A 1 110 ? -14.089 -10.930 12.332 1.00 39.09 110 SER A O 1
ATOM 867 N N . CYS A 1 111 ? -15.431 -9.381 13.250 1.00 40.72 111 CYS A N 1
ATOM 868 C CA . CYS A 1 111 ? -14.404 -8.648 13.991 1.00 40.72 111 CYS A CA 1
ATOM 869 C C . CYS A 1 111 ? -13.908 -9.483 15.188 1.00 40.72 111 CYS A C 1
ATOM 871 O O . CYS A 1 111 ? -14.041 -9.091 16.344 1.00 40.72 111 CYS A O 1
ATOM 873 N N . THR A 1 112 ? -13.354 -10.666 14.942 1.00 40.72 112 THR A N 1
ATOM 874 C CA . THR A 1 112 ? -12.811 -11.534 15.979 1.00 40.72 112 THR A CA 1
ATOM 875 C C . THR A 1 112 ? -11.418 -11.058 16.338 1.00 40.72 112 THR A C 1
ATOM 877 O O . THR A 1 112 ? -10.422 -11.307 15.662 1.00 40.72 112 THR A O 1
ATOM 880 N N . SER A 1 113 ? -11.365 -10.351 17.461 1.00 40.41 113 SER A N 1
ATOM 881 C CA . SER A 1 113 ? -10.211 -10.353 18.345 1.00 40.41 113 SER A CA 1
ATOM 882 C C . SER A 1 113 ? -9.806 -11.807 18.606 1.00 40.41 113 SER A C 1
ATOM 884 O O . SER A 1 113 ? -10.508 -12.514 19.326 1.00 40.41 113 SER A O 1
ATOM 886 N N . HIS A 1 114 ? -8.686 -12.260 18.037 1.00 36.75 114 HIS A N 1
ATOM 887 C CA . HIS A 1 114 ? -8.034 -13.484 18.494 1.00 36.75 114 HIS A CA 1
ATOM 888 C C . HIS A 1 114 ? -7.666 -13.299 19.968 1.00 36.75 114 HIS A C 1
ATOM 890 O O . HIS A 1 114 ? -6.717 -12.596 20.314 1.00 36.75 114 HIS A O 1
ATOM 896 N N . ARG A 1 115 ? -8.476 -13.896 20.842 1.00 35.56 115 ARG A N 1
ATOM 897 C CA . ARG A 1 115 ? -8.159 -14.115 22.248 1.00 35.56 115 ARG A CA 1
ATOM 898 C C . ARG A 1 115 ? -7.147 -15.260 22.259 1.00 35.56 115 ARG A C 1
ATOM 900 O O . ARG A 1 115 ? -7.520 -16.402 22.004 1.00 35.56 115 ARG A O 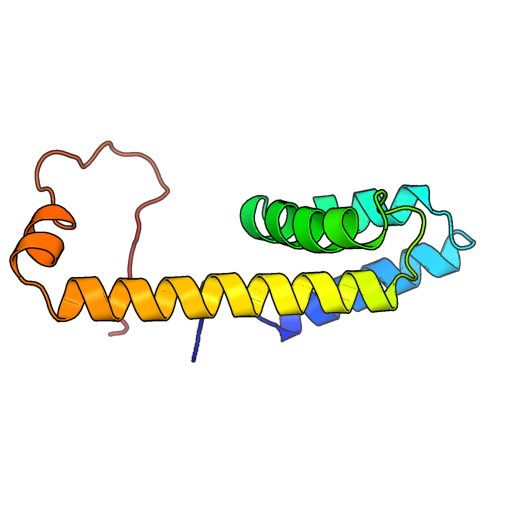1
ATOM 907 N N . ALA A 1 116 ? -5.869 -14.934 22.435 1.00 33.41 116 ALA A N 1
ATOM 908 C CA . ALA A 1 116 ? -4.849 -15.936 22.711 1.00 33.41 116 ALA A CA 1
ATOM 909 C C . ALA A 1 116 ? -5.221 -16.640 24.028 1.00 33.41 116 ALA A C 1
ATOM 911 O O . ALA A 1 116 ? -5.540 -15.962 25.009 1.00 33.41 116 ALA A O 1
ATOM 912 N N . ARG A 1 117 ? -5.279 -17.975 23.985 1.00 31.31 117 ARG A N 1
ATOM 913 C CA . ARG A 1 117 ? -5.184 -18.830 25.172 1.00 31.31 117 ARG A CA 1
ATOM 914 C C . ARG A 1 117 ? -3.744 -18.839 25.652 1.00 31.31 117 ARG A C 1
ATOM 916 O O . ARG A 1 117 ? -2.859 -18.783 24.769 1.00 31.31 117 ARG A O 1
#

Secondary structure (DSSP, 8-state):
---TT--HHHHHHHHHHHHHHHHHTTT-THHHHHHHHTS-HHHHHHHHHHHHHHHSSTTSS-HHHHHHHHHHHHHHHHHHHHHHHHHHHH-HHHHHHT--SS-----S---------

Sequence (117 aa):
MKCLSFDKDIIDIHFQKMARIYFELGGDSSLKQAFLSSLPKMLAGHAMTIIDDRFKSITIPHIGYIRQAIFQALDSICTKRSFLKQVVQNNPALNKACSPSDLVTKSVYSCTSHRAR

Foldseek 3Di:
DDFPVDDLVVLVVLLVVLVVVCVVVPNDLVSQLVSLVVDDPQLSVQLVVVCCVPPVDSSPDDSVVSSVSSVVSSVVSRVVVVVVVVVLVVDVVSVVVLDDPPPPPVDPDDPDDPPDD

Organism: NCBI:txid50273

pLDDT: me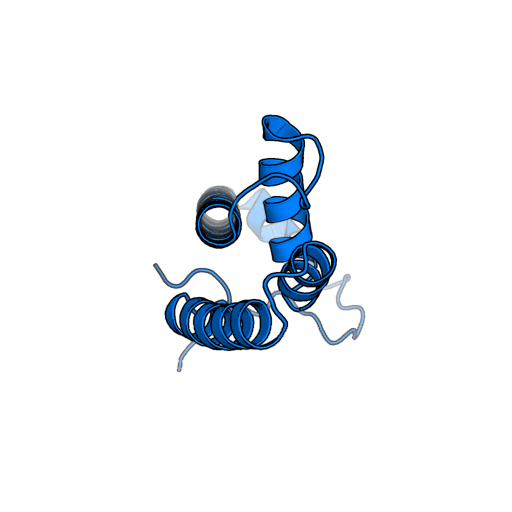an 81.78, std 19.33, range [31.31, 97.69]